Protein AF-A0A8X6MJM1-F1 (afdb_monomer_lite)

Organism: NCBI:txid2747483

Sequence (91 aa):
MAVFGYIVVGSSDKFEEKSYCGLAINAEINSDNLNQQLQAFWEIERVDESSIEHSVEEEICETQNQNTHYHTEEGRYVVQLPFKKRSILFR

Radius of gyration: 22.35 Å; chains: 1; bounding box: 48×30×64 Å

Secondary structure (DSSP, 8-state):
-------------S--S---------TTS-HHHHHHHHHHHHHHH---GGG----HHHHHHHHHHHHHEEE-TT--EEE-PPPP-------

pLDDT: mean 73.65, std 15.13, range [35.38, 95.75]

Structure (mmCIF, N/CA/C/O backbone):
data_AF-A0A8X6MJM1-F1
#
_entry.id   AF-A0A8X6MJM1-F1
#
loop_
_atom_site.group_PDB
_atom_site.id
_atom_site.type_symbol
_atom_site.label_atom_id
_atom_site.label_alt_id
_atom_site.label_comp_id
_atom_site.label_asym_id
_atom_site.label_entity_id
_atom_site.label_seq_id
_atom_site.pdbx_PDB_ins_code
_atom_site.Cartn_x
_atom_site.Cartn_y
_atom_site.Cartn_z
_atom_site.occupancy
_atom_site.B_iso_or_equiv
_atom_site.auth_seq_id
_atom_site.auth_comp_id
_atom_site.auth_asym_id
_atom_site.auth_atom_id
_atom_site.pdbx_PDB_model_num
ATOM 1 N N . MET A 1 1 ? 16.165 11.545 -14.482 1.00 35.38 1 MET A N 1
ATOM 2 C CA . MET A 1 1 ? 14.828 11.971 -14.952 1.00 35.38 1 MET A CA 1
ATOM 3 C C . MET A 1 1 ? 14.068 10.717 -15.339 1.00 35.38 1 MET A C 1
ATOM 5 O O . MET A 1 1 ? 14.554 9.998 -16.201 1.00 35.38 1 MET A O 1
ATOM 9 N N . ALA A 1 2 ? 12.959 10.410 -14.666 1.00 44.41 2 ALA A N 1
ATOM 10 C CA . ALA A 1 2 ? 12.109 9.280 -15.029 1.00 44.41 2 ALA A CA 1
ATOM 11 C C . ALA A 1 2 ? 11.121 9.740 -16.109 1.00 44.41 2 ALA A C 1
ATOM 13 O O . ALA A 1 2 ? 10.343 10.666 -15.881 1.00 44.41 2 ALA A O 1
ATOM 14 N N . VAL A 1 3 ? 11.205 9.149 -17.300 1.00 54.50 3 VAL A N 1
ATOM 15 C CA . VAL A 1 3 ? 10.237 9.370 -18.379 1.00 54.50 3 VAL A CA 1
ATOM 16 C C . VAL A 1 3 ? 9.214 8.254 -18.260 1.00 54.50 3 VAL A C 1
ATOM 18 O O . VAL A 1 3 ? 9.413 7.165 -18.787 1.00 54.50 3 VAL A O 1
ATOM 21 N N . PHE A 1 4 ? 8.155 8.491 -17.495 1.00 56.22 4 PHE A N 1
ATOM 22 C CA . PHE A 1 4 ? 7.063 7.531 -17.416 1.00 56.22 4 PHE A CA 1
ATOM 23 C C . PHE A 1 4 ? 6.290 7.570 -18.740 1.00 56.22 4 PHE A C 1
ATOM 25 O O . PHE A 1 4 ? 5.885 8.637 -19.201 1.00 56.22 4 PHE A O 1
ATOM 32 N N . GLY A 1 5 ? 6.156 6.409 -19.385 1.00 54.41 5 GLY A N 1
ATOM 33 C CA . GLY A 1 5 ? 5.308 6.232 -20.563 1.00 54.41 5 GLY A CA 1
ATOM 34 C C . GLY A 1 5 ? 3.821 6.421 -20.237 1.00 54.41 5 GLY A C 1
ATOM 35 O O . GLY A 1 5 ? 3.442 6.769 -19.120 1.00 54.41 5 GLY A O 1
ATOM 36 N N . TYR A 1 6 ? 2.955 6.182 -21.218 1.00 62.66 6 TYR A N 1
ATOM 37 C CA . TYR A 1 6 ? 1.510 6.335 -21.045 1.00 62.66 6 TYR A CA 1
ATOM 38 C C . TYR A 1 6 ? 0.870 5.013 -20.606 1.00 62.66 6 TYR A C 1
ATOM 40 O O . TYR A 1 6 ? 1.064 3.985 -21.253 1.00 62.66 6 TYR A O 1
ATOM 48 N N . ILE A 1 7 ? 0.063 5.042 -19.542 1.00 61.12 7 ILE A N 1
ATOM 49 C CA . ILE A 1 7 ? -0.808 3.918 -19.174 1.00 61.12 7 ILE A CA 1
ATOM 50 C C . ILE A 1 7 ? -2.138 4.107 -19.910 1.00 61.12 7 ILE A C 1
ATOM 52 O O . ILE A 1 7 ? -2.856 5.074 -19.658 1.00 61.12 7 ILE A O 1
ATOM 56 N N . VAL A 1 8 ? -2.464 3.196 -20.828 1.00 59.03 8 VAL A N 1
ATOM 57 C CA . VAL A 1 8 ? -3.736 3.208 -21.564 1.00 59.03 8 VAL A CA 1
ATOM 58 C C . VAL A 1 8 ? -4.620 2.090 -21.026 1.00 59.03 8 VAL A C 1
ATOM 60 O O . VAL A 1 8 ? -4.275 0.917 -21.137 1.00 59.03 8 VAL A O 1
ATOM 63 N N . VAL A 1 9 ? -5.764 2.457 -20.450 1.00 63.03 9 VAL A N 1
ATOM 64 C CA . VAL A 1 9 ? -6.764 1.519 -19.920 1.00 63.03 9 VAL A CA 1
ATOM 65 C C . VAL A 1 9 ? -8.057 1.699 -20.704 1.00 63.03 9 VAL A C 1
ATOM 67 O O . VAL A 1 9 ? -8.531 2.821 -20.870 1.00 63.03 9 VAL A O 1
ATOM 70 N N . GLY A 1 10 ? -8.640 0.606 -21.188 1.00 66.19 10 GLY A N 1
ATOM 71 C CA . GLY A 1 10 ? -9.892 0.642 -21.936 1.00 66.19 10 GLY A CA 1
ATOM 72 C C . GLY A 1 10 ? -10.584 -0.716 -21.957 1.00 66.19 10 GLY A C 1
ATOM 73 O O . GLY A 1 10 ? -9.931 -1.753 -21.864 1.00 66.19 10 GLY A O 1
ATOM 74 N N . SER A 1 11 ? -11.912 -0.700 -22.071 1.00 64.94 11 SER A N 1
ATOM 75 C CA . SER A 1 11 ? -12.704 -1.911 -22.298 1.00 64.94 11 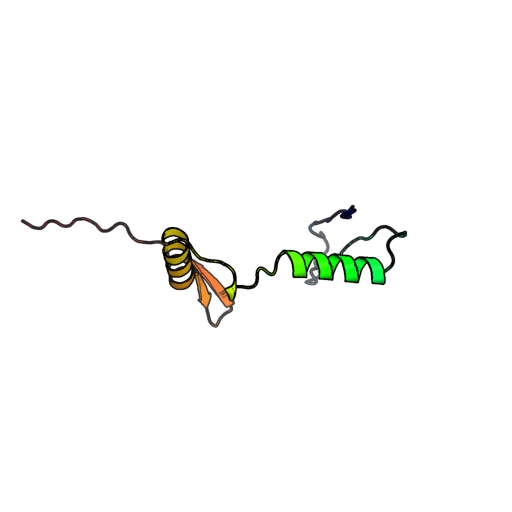SER A CA 1
ATOM 76 C C . SER A 1 11 ? -12.584 -2.326 -23.765 1.00 64.94 11 SER A C 1
ATOM 78 O O . SER A 1 11 ? -12.651 -1.476 -24.654 1.00 64.94 11 SER A O 1
ATOM 80 N N . SER A 1 12 ? -12.403 -3.619 -24.029 1.00 65.94 12 SER A N 1
ATOM 81 C CA . SER A 1 12 ? -12.493 -4.162 -25.384 1.00 65.94 12 SER A CA 1
ATOM 82 C C . SER A 1 12 ? -13.908 -4.685 -25.610 1.00 65.94 12 SER A C 1
ATOM 84 O O . SER A 1 12 ? -14.324 -5.625 -24.943 1.00 65.94 12 SER A O 1
ATOM 86 N N . ASP A 1 13 ? -14.639 -4.119 -26.572 1.00 64.69 13 ASP A N 1
ATOM 87 C CA . ASP A 1 13 ? -16.015 -4.530 -26.919 1.00 64.69 13 ASP A CA 1
ATOM 88 C C . ASP A 1 13 ? -16.108 -5.923 -27.581 1.00 64.69 13 ASP A C 1
ATOM 90 O O . ASP A 1 13 ? -17.150 -6.317 -28.110 1.00 64.69 13 ASP A O 1
ATOM 94 N N . LYS A 1 14 ? -15.023 -6.703 -27.574 1.00 59.19 14 LYS A N 1
ATOM 95 C CA . LYS A 1 14 ? -15.032 -8.086 -28.043 1.00 59.19 14 LYS A CA 1
ATOM 96 C C . LYS A 1 14 ? -15.274 -9.006 -26.852 1.00 59.19 14 LYS A C 1
ATOM 98 O O . LYS A 1 14 ? -14.433 -9.101 -25.968 1.00 59.19 14 LYS A O 1
ATOM 103 N N . PHE A 1 15 ? -16.417 -9.693 -26.876 1.00 54.78 15 PHE A N 1
ATOM 104 C CA . PHE A 1 15 ? -16.838 -10.768 -25.967 1.00 54.78 15 PHE A CA 1
ATOM 105 C C . PHE A 1 15 ? -15.908 -12.000 -26.028 1.00 54.78 15 PHE A C 1
ATOM 107 O O . PHE A 1 15 ? -16.340 -13.113 -26.313 1.00 54.78 15 PHE A O 1
ATOM 114 N N . GLU A 1 16 ? -14.617 -11.825 -25.783 1.00 59.41 16 GLU A N 1
ATOM 115 C CA . GLU A 1 16 ? -13.763 -12.914 -25.327 1.00 59.41 16 GLU A CA 1
ATOM 116 C C . GLU A 1 16 ? -13.607 -12.747 -23.814 1.00 59.41 16 GLU A C 1
ATOM 118 O O . GLU A 1 16 ? -13.315 -11.651 -23.346 1.00 59.41 16 GLU A O 1
ATOM 123 N N . GLU A 1 17 ? -13.761 -13.819 -23.030 1.00 62.22 17 GLU A N 1
ATOM 124 C CA . GLU A 1 17 ? -13.507 -13.860 -21.569 1.00 62.22 17 GLU A CA 1
ATOM 125 C C . GLU A 1 17 ? -12.038 -13.561 -21.184 1.00 62.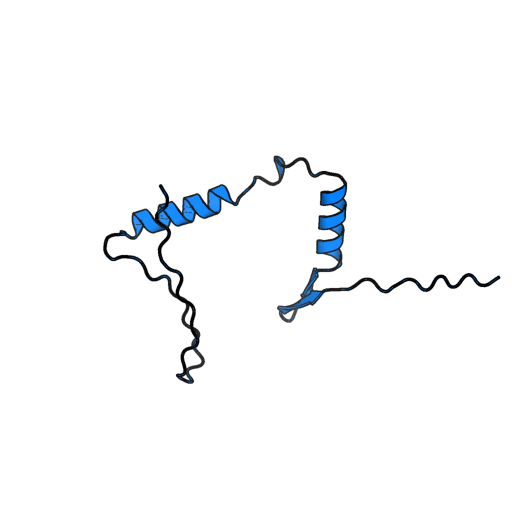22 17 GLU A C 1
ATOM 127 O O . GLU A 1 17 ? -11.566 -13.899 -20.100 1.00 62.22 17 GLU A O 1
ATOM 132 N N . LYS A 1 18 ? -11.266 -12.948 -22.079 1.00 61.59 18 LYS A N 1
ATOM 133 C CA . LYS A 1 18 ? -9.854 -12.651 -21.904 1.00 61.59 18 LYS A CA 1
ATOM 134 C C . LYS A 1 18 ? -9.695 -11.158 -21.685 1.00 61.59 18 LYS A C 1
ATOM 136 O O . LYS A 1 18 ? -9.796 -10.359 -22.612 1.00 61.59 18 LYS A O 1
ATOM 141 N N . SER A 1 19 ? -9.416 -10.798 -20.438 1.00 64.81 19 SER A N 1
ATOM 142 C CA . SER A 1 19 ? -8.913 -9.471 -20.110 1.00 64.81 19 SER A CA 1
ATOM 143 C C . SER A 1 19 ? -7.444 -9.389 -20.518 1.00 64.81 19 SER A C 1
ATOM 145 O O . SER A 1 19 ? -6.635 -10.223 -20.106 1.00 64.81 19 SER A O 1
ATOM 147 N N . TYR A 1 20 ? -7.102 -8.401 -21.342 1.00 64.81 20 TYR A N 1
ATOM 148 C CA . TYR A 1 20 ? -5.722 -8.111 -21.713 1.00 64.81 20 TYR A CA 1
ATOM 149 C C . TYR A 1 20 ? -5.255 -6.889 -20.926 1.00 64.81 20 TYR A C 1
ATOM 151 O O . TYR A 1 20 ? -5.839 -5.813 -21.029 1.00 64.81 20 TYR A O 1
ATOM 159 N N . CYS A 1 21 ? -4.184 -7.056 -20.156 1.00 61.16 21 CYS A N 1
ATOM 160 C CA . CYS A 1 21 ? -3.455 -5.964 -19.525 1.00 61.16 21 CYS A CA 1
ATOM 161 C C . CYS A 1 21 ? -2.058 -5.924 -20.145 1.00 61.16 21 CYS A C 1
ATOM 163 O O . CYS A 1 21 ? -1.394 -6.957 -20.238 1.00 6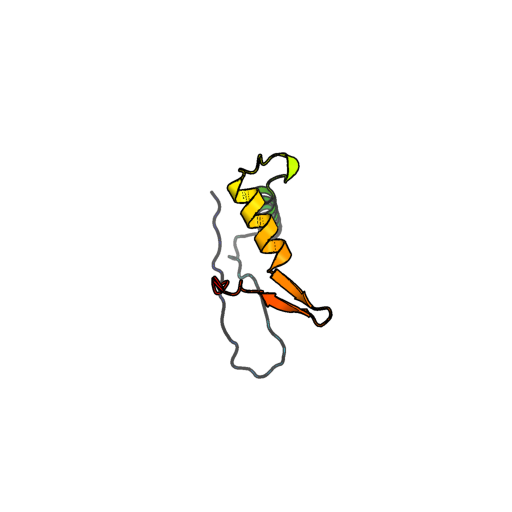1.16 21 CYS A O 1
ATOM 165 N N . GLY A 1 22 ? -1.628 -4.756 -20.613 1.00 61.75 22 GLY A N 1
ATOM 166 C CA . GLY A 1 22 ? -0.340 -4.599 -21.274 1.00 61.75 22 GLY A CA 1
ATOM 167 C C . GLY A 1 22 ? 0.205 -3.193 -21.093 1.00 61.75 22 GLY A C 1
ATOM 168 O O . GLY A 1 22 ? -0.545 -2.220 -21.084 1.00 61.75 22 GLY A O 1
ATOM 169 N N . LEU A 1 23 ? 1.522 -3.096 -20.951 1.00 67.25 23 LEU A N 1
ATOM 170 C CA . LEU A 1 23 ? 2.233 -1.827 -20.909 1.00 67.25 23 LEU A CA 1
ATOM 171 C C . LEU A 1 23 ? 2.684 -1.470 -22.329 1.00 67.25 23 LEU A C 1
ATOM 173 O O . LEU A 1 23 ? 3.448 -2.214 -22.943 1.00 67.25 23 LEU A O 1
ATOM 177 N N . ALA A 1 24 ? 2.219 -0.336 -22.850 1.00 64.81 24 ALA A N 1
ATOM 178 C CA . ALA A 1 24 ? 2.713 0.205 -24.110 1.00 64.81 24 ALA A CA 1
ATOM 179 C C . ALA A 1 24 ? 3.976 1.033 -23.839 1.00 64.81 24 ALA A C 1
ATOM 181 O O . ALA A 1 24 ? 3.929 2.038 -23.130 1.00 64.81 24 ALA A O 1
ATOM 182 N N . ILE A 1 25 ? 5.106 0.606 -24.400 1.00 65.88 25 ILE A N 1
ATOM 183 C CA . ILE A 1 25 ? 6.390 1.301 -24.275 1.00 65.88 25 ILE A CA 1
ATOM 184 C C . ILE A 1 25 ? 6.774 1.986 -25.583 1.00 65.88 25 ILE A C 1
ATOM 186 O O . ILE A 1 25 ? 6.478 1.493 -26.672 1.00 65.88 25 ILE A O 1
ATOM 190 N N . ASN A 1 26 ? 7.446 3.134 -25.473 1.00 67.06 26 ASN A N 1
ATOM 191 C CA . ASN A 1 26 ? 8.037 3.800 -26.629 1.00 67.06 26 ASN A CA 1
ATOM 192 C C . ASN A 1 26 ? 9.096 2.884 -27.255 1.00 67.06 26 ASN A C 1
ATOM 194 O O . ASN A 1 26 ? 9.868 2.260 -26.532 1.00 67.06 26 ASN A O 1
ATOM 198 N N . ALA A 1 27 ? 9.173 2.851 -28.588 1.00 65.00 27 ALA A N 1
ATOM 199 C CA . ALA A 1 27 ? 10.101 1.981 -29.319 1.00 65.00 27 ALA A CA 1
ATOM 200 C C . ALA A 1 27 ? 11.591 2.229 -28.991 1.00 65.00 27 ALA A C 1
ATOM 202 O O . ALA A 1 27 ? 12.423 1.360 -29.226 1.00 65.00 27 ALA A O 1
ATOM 203 N N . GLU A 1 28 ? 11.927 3.399 -28.440 1.00 66.19 28 GLU A N 1
ATOM 204 C CA . GLU A 1 28 ? 13.282 3.749 -27.990 1.00 66.19 28 GLU A CA 1
ATOM 205 C C . GLU A 1 28 ? 13.630 3.209 -26.590 1.00 66.19 28 GLU A C 1
ATOM 207 O O . GLU A 1 28 ? 14.797 3.223 -26.199 1.00 66.19 28 GLU A O 1
ATOM 212 N N . ILE A 1 29 ? 12.650 2.715 -25.826 1.00 66.06 29 ILE A N 1
ATOM 213 C CA . ILE A 1 29 ? 12.868 2.143 -24.493 1.00 66.06 29 ILE A CA 1
ATOM 214 C C . ILE A 1 29 ? 13.171 0.648 -24.652 1.00 66.06 29 ILE A C 1
ATOM 216 O O . ILE A 1 29 ? 12.289 -0.149 -24.963 1.00 66.06 29 ILE A O 1
ATOM 220 N N . ASN A 1 30 ? 14.428 0.259 -24.426 1.00 68.69 30 ASN A N 1
ATOM 221 C CA . ASN A 1 30 ? 14.830 -1.150 -24.387 1.00 68.69 30 ASN A CA 1
ATOM 222 C C . ASN A 1 30 ? 14.294 -1.843 -23.109 1.00 68.69 30 ASN A C 1
ATOM 224 O O . ASN A 1 30 ? 14.187 -1.210 -22.055 1.00 68.69 30 ASN A O 1
ATOM 228 N N . SER A 1 31 ? 14.003 -3.148 -23.180 1.00 67.38 31 SER A N 1
ATOM 229 C CA . SER A 1 31 ? 13.460 -3.967 -22.084 1.00 67.38 31 SER A CA 1
ATOM 230 C C . SER A 1 31 ? 14.292 -3.906 -20.804 1.00 67.38 31 SER A C 1
ATOM 232 O O . SER A 1 31 ? 13.738 -3.911 -19.708 1.00 67.38 31 SER A O 1
ATOM 234 N N . ASP A 1 32 ? 15.615 -3.798 -20.926 1.00 71.56 32 ASP A N 1
ATOM 235 C CA . ASP A 1 32 ? 16.516 -3.732 -19.771 1.00 71.56 32 ASP A CA 1
ATOM 236 C C . ASP A 1 32 ? 16.375 -2.408 -19.011 1.00 71.56 32 ASP A C 1
ATOM 238 O O . ASP A 1 32 ? 16.402 -2.389 -17.782 1.00 71.56 32 ASP A O 1
ATOM 242 N N . ASN A 1 33 ? 16.149 -1.302 -19.729 1.00 75.56 33 ASN A N 1
ATOM 243 C CA . ASN A 1 33 ? 15.912 0.003 -19.116 1.00 75.56 33 ASN A CA 1
ATOM 244 C C . ASN A 1 33 ? 14.563 0.036 -18.388 1.00 75.56 33 ASN A C 1
ATOM 246 O O . ASN A 1 33 ? 14.482 0.561 -17.280 1.00 75.56 33 ASN A O 1
ATOM 250 N N . LEU A 1 34 ? 13.535 -0.584 -18.974 1.00 76.38 34 LEU A N 1
ATOM 251 C CA . LEU A 1 34 ? 12.225 -0.718 -18.342 1.00 76.38 34 LEU A CA 1
ATOM 252 C C . LEU A 1 34 ? 12.299 -1.551 -17.059 1.00 76.38 34 LEU A C 1
ATOM 254 O O . LEU A 1 34 ? 11.781 -1.128 -16.031 1.00 76.38 34 LEU A O 1
ATOM 258 N N . ASN A 1 35 ? 12.942 -2.720 -17.102 1.00 79.44 35 ASN A N 1
ATOM 259 C CA . ASN A 1 35 ? 13.065 -3.582 -15.926 1.00 79.44 35 ASN A CA 1
ATOM 260 C C . ASN A 1 35 ? 13.802 -2.872 -14.786 1.00 79.44 35 ASN A C 1
ATOM 262 O O . ASN A 1 35 ? 13.358 -2.939 -13.645 1.00 79.44 35 ASN A O 1
ATOM 266 N N . GLN A 1 36 ? 14.867 -2.127 -15.095 1.00 81.44 36 GLN A N 1
ATOM 267 C CA . GLN A 1 36 ? 15.575 -1.310 -14.106 1.00 81.44 36 GLN A CA 1
ATOM 268 C C . GLN A 1 36 ? 14.702 -0.184 -13.541 1.00 81.44 36 GLN A C 1
ATOM 270 O O . GLN A 1 36 ? 14.745 0.079 -12.344 1.00 81.44 36 GLN A O 1
ATOM 275 N N . GLN A 1 37 ? 13.893 0.478 -14.373 1.00 77.19 37 GLN A N 1
ATOM 276 C CA . GLN A 1 37 ? 12.970 1.520 -13.915 1.00 77.19 37 GLN A CA 1
ATOM 277 C C . GLN A 1 37 ? 11.849 0.960 -13.038 1.00 77.19 37 GLN A C 1
ATOM 279 O O . GLN A 1 37 ? 11.524 1.564 -12.020 1.00 77.19 37 GLN A O 1
ATOM 284 N N . LEU A 1 38 ? 11.281 -0.191 -13.406 1.00 78.94 38 LEU A N 1
ATOM 285 C CA . LEU A 1 38 ? 10.280 -0.887 -12.599 1.00 78.94 38 LEU A CA 1
ATOM 286 C C . LEU A 1 38 ? 10.880 -1.351 -11.273 1.00 78.94 38 LEU A C 1
ATOM 288 O O . LEU A 1 38 ? 10.268 -1.153 -10.231 1.00 78.94 38 LEU A O 1
ATOM 292 N N . GLN A 1 39 ? 12.086 -1.917 -11.298 1.00 81.94 39 GLN A N 1
ATOM 293 C CA . GLN A 1 39 ? 12.799 -2.310 -10.089 1.00 81.94 39 GLN A CA 1
ATOM 294 C C . GLN A 1 39 ? 13.046 -1.103 -9.179 1.00 81.94 39 GLN A C 1
ATOM 296 O O . GLN A 1 39 ? 12.679 -1.153 -8.012 1.00 81.94 39 GLN A O 1
ATOM 301 N N . ALA A 1 40 ? 13.577 -0.002 -9.716 1.00 79.25 40 ALA A N 1
ATOM 302 C CA . ALA A 1 40 ? 13.806 1.217 -8.947 1.00 79.25 40 ALA A CA 1
ATOM 303 C C . ALA A 1 40 ? 12.501 1.795 -8.380 1.00 79.25 40 ALA A C 1
ATOM 305 O O . ALA A 1 40 ? 12.481 2.244 -7.242 1.00 79.25 40 ALA A O 1
ATOM 306 N N . PHE A 1 41 ? 11.401 1.761 -9.139 1.00 79.88 41 PHE A N 1
ATOM 307 C CA . PHE A 1 41 ? 10.084 2.177 -8.652 1.00 79.88 41 PHE A CA 1
ATOM 308 C C . PHE A 1 41 ? 9.646 1.345 -7.437 1.00 79.88 41 PHE A C 1
ATOM 310 O O . PHE A 1 41 ? 9.312 1.908 -6.397 1.00 79.88 41 PHE A O 1
ATOM 317 N N . TRP A 1 42 ? 9.721 0.014 -7.540 1.00 76.12 42 TRP A N 1
ATOM 318 C CA . TRP A 1 42 ? 9.354 -0.886 -6.446 1.00 76.12 42 TRP A CA 1
ATOM 319 C C . TRP A 1 42 ? 10.307 -0.802 -5.252 1.00 76.12 42 TRP A C 1
ATOM 321 O O . TRP A 1 42 ? 9.868 -0.964 -4.121 1.00 76.12 42 TRP A O 1
ATOM 331 N N . GLU A 1 43 ? 11.596 -0.549 -5.470 1.00 75.50 43 GLU A N 1
ATOM 332 C CA . GLU A 1 43 ? 12.568 -0.329 -4.394 1.00 75.50 43 GLU A CA 1
ATOM 333 C C . GLU A 1 43 ? 12.317 0.993 -3.657 1.00 75.50 43 GLU A C 1
ATOM 335 O O . GLU A 1 43 ? 12.464 1.039 -2.443 1.00 75.50 43 GLU A O 1
ATOM 340 N N . ILE A 1 44 ? 11.886 2.047 -4.359 1.00 69.06 44 ILE A N 1
ATOM 341 C CA . ILE A 1 44 ? 11.555 3.346 -3.751 1.00 69.06 44 ILE A CA 1
ATOM 342 C C . ILE A 1 44 ? 10.285 3.261 -2.886 1.00 69.06 44 ILE A C 1
ATOM 344 O O . ILE A 1 44 ? 10.222 3.913 -1.847 1.00 69.06 44 ILE A O 1
ATOM 348 N N . GLU A 1 45 ? 9.282 2.472 -3.286 1.00 60.19 45 GLU A N 1
ATOM 349 C CA . GLU A 1 45 ? 8.051 2.279 -2.496 1.00 60.19 45 GLU A CA 1
ATOM 350 C C . GLU A 1 45 ? 8.203 1.264 -1.352 1.00 60.19 45 GLU A C 1
ATOM 352 O O . GLU A 1 45 ? 7.365 1.220 -0.449 1.00 60.19 45 GLU A O 1
ATOM 357 N N . ARG A 1 46 ? 9.274 0.462 -1.343 1.00 60.50 46 ARG A N 1
ATOM 358 C CA . ARG A 1 46 ? 9.598 -0.420 -0.217 1.00 60.50 46 ARG A CA 1
ATOM 359 C C . ARG A 1 46 ? 10.288 0.387 0.869 1.00 60.50 46 ARG A C 1
ATOM 361 O O . ARG A 1 46 ? 11.510 0.419 0.966 1.00 60.50 46 ARG A O 1
ATOM 368 N N . VAL A 1 47 ? 9.490 1.028 1.710 1.00 62.38 47 VAL A N 1
ATOM 369 C CA . VAL A 1 47 ? 9.989 1.507 2.995 1.00 62.38 47 VAL A CA 1
ATOM 370 C C . VAL A 1 47 ? 10.250 0.274 3.859 1.00 62.38 47 VAL A C 1
ATOM 372 O O . VAL A 1 47 ? 9.340 -0.526 4.074 1.00 62.38 47 VAL A O 1
ATOM 375 N N . ASP A 1 48 ? 11.489 0.074 4.312 1.00 66.75 48 ASP A N 1
ATOM 376 C CA . ASP A 1 48 ? 11.796 -0.999 5.258 1.00 66.75 48 ASP A CA 1
ATOM 377 C C . ASP A 1 48 ? 10.938 -0.778 6.513 1.00 66.75 48 ASP A C 1
ATOM 379 O O . ASP A 1 48 ? 11.170 0.186 7.244 1.00 66.75 48 ASP A O 1
ATOM 383 N N . GLU A 1 49 ? 9.946 -1.643 6.760 1.00 61.62 49 GLU A N 1
ATOM 384 C CA . GLU A 1 49 ? 8.977 -1.507 7.867 1.00 61.62 49 GLU A CA 1
ATOM 385 C C . GLU A 1 49 ? 9.670 -1.291 9.222 1.00 61.62 49 GLU A C 1
ATOM 387 O O . GLU A 1 49 ? 9.186 -0.552 10.071 1.00 61.62 49 GLU A O 1
ATOM 392 N N . SER A 1 50 ? 10.866 -1.861 9.406 1.00 63.72 50 SER A N 1
ATOM 393 C CA . SER A 1 50 ? 11.672 -1.703 10.620 1.00 63.72 50 SER A CA 1
ATOM 394 C C . SER A 1 50 ? 12.267 -0.304 10.832 1.00 63.72 50 SER A C 1
ATOM 396 O O . SER A 1 50 ? 12.838 -0.052 11.889 1.00 63.72 50 SER A O 1
ATOM 398 N N . SER A 1 51 ? 12.212 0.576 9.829 1.00 62.53 51 SER A N 1
ATOM 399 C CA . SER A 1 51 ? 12.789 1.929 9.864 1.00 62.53 51 SER A CA 1
ATOM 400 C C . SER A 1 51 ? 11.755 3.039 10.071 1.00 62.53 51 SER A C 1
ATOM 402 O O . SER A 1 51 ? 12.137 4.195 10.260 1.00 62.53 51 SER A O 1
ATOM 404 N N . ILE A 1 52 ? 10.463 2.700 10.059 1.00 69.38 52 ILE A N 1
ATOM 405 C CA . ILE A 1 52 ? 9.373 3.652 10.261 1.00 69.38 52 ILE A CA 1
ATOM 406 C C . ILE A 1 52 ? 9.004 3.651 11.742 1.00 69.38 52 ILE A C 1
ATOM 408 O O . ILE A 1 52 ? 8.426 2.697 12.257 1.00 69.38 52 ILE A O 1
ATOM 412 N N . GLU A 1 53 ? 9.326 4.733 12.446 1.00 79.50 53 GLU A N 1
ATOM 413 C CA . GLU A 1 53 ? 8.699 4.987 13.740 1.00 79.50 53 GLU A CA 1
ATOM 414 C C . GLU A 1 53 ? 7.250 5.409 13.486 1.00 79.50 53 GLU A C 1
ATOM 416 O O . GLU A 1 53 ? 6.989 6.528 13.045 1.00 79.50 53 GLU A O 1
ATOM 421 N N . HIS A 1 54 ? 6.309 4.496 13.728 1.00 80.94 54 HIS A N 1
ATOM 422 C CA . HIS A 1 54 ? 4.888 4.809 13.656 1.00 80.94 54 HIS A CA 1
ATOM 423 C C . HIS A 1 54 ? 4.514 5.755 14.801 1.00 80.94 54 HIS A C 1
ATOM 425 O O . HIS A 1 54 ? 4.821 5.509 15.971 1.00 80.94 54 HIS A O 1
ATOM 431 N N . SER A 1 55 ? 3.811 6.831 14.469 1.00 89.81 55 SER A N 1
ATOM 432 C CA . SER A 1 55 ? 3.067 7.614 15.450 1.00 89.81 55 SER A CA 1
ATOM 433 C C . SER A 1 55 ? 1.973 6.764 16.103 1.00 89.81 55 SER A C 1
ATOM 435 O O . SER A 1 55 ? 1.523 5.746 15.569 1.00 89.81 55 SER A O 1
ATOM 437 N N . VAL A 1 56 ? 1.499 7.212 17.265 1.00 92.69 56 VAL A N 1
ATOM 438 C CA . VAL A 1 56 ? 0.405 6.547 17.989 1.00 92.69 56 VAL A CA 1
ATOM 439 C C . VAL A 1 56 ? -0.857 6.483 17.121 1.00 92.69 56 VAL A C 1
ATOM 441 O O . VAL A 1 56 ? -1.571 5.483 17.114 1.00 92.69 56 VAL A O 1
ATOM 444 N N . GLU A 1 57 ? -1.138 7.541 16.363 1.00 94.00 57 GLU A N 1
ATOM 445 C CA . GLU A 1 57 ? -2.271 7.604 15.446 1.00 94.00 57 GLU A CA 1
ATOM 446 C C . GLU A 1 57 ? -2.159 6.581 14.309 1.00 94.00 57 GLU A C 1
ATOM 448 O O . GLU A 1 57 ? -3.162 5.961 13.947 1.00 94.00 57 GLU A O 1
ATOM 453 N N . GLU A 1 58 ? -0.958 6.378 13.766 1.00 91.69 58 GLU A N 1
ATOM 454 C CA . GLU A 1 58 ? -0.705 5.384 12.719 1.00 91.69 58 GLU A CA 1
ATOM 455 C C . GLU A 1 58 ? -0.873 3.959 13.242 1.00 91.69 58 GLU A C 1
ATOM 457 O O . GLU A 1 58 ? -1.528 3.155 12.582 1.00 91.69 58 GLU A O 1
ATOM 462 N N . GLU A 1 59 ? -0.378 3.656 14.445 1.00 92.00 59 GLU A N 1
ATOM 463 C CA . GLU A 1 59 ? -0.571 2.342 15.073 1.00 92.00 59 GLU A CA 1
ATOM 464 C C . GLU A 1 59 ? -2.064 2.032 15.280 1.00 92.00 59 GLU A C 1
ATOM 466 O O . GLU A 1 59 ? -2.541 0.929 14.986 1.00 92.00 59 GLU A O 1
ATOM 471 N N . ILE A 1 60 ? -2.835 3.026 15.734 1.00 93.00 60 ILE A N 1
ATOM 472 C CA . ILE A 1 60 ? -4.288 2.900 15.895 1.00 93.00 60 ILE A CA 1
ATOM 473 C C . ILE A 1 60 ? -4.965 2.676 14.539 1.00 93.00 60 ILE A C 1
ATOM 475 O O . ILE A 1 60 ? -5.849 1.821 14.433 1.00 93.00 60 ILE A O 1
ATOM 479 N N . CYS A 1 61 ? -4.574 3.434 13.513 1.00 91.81 61 CYS A N 1
ATOM 480 C CA . CYS A 1 61 ? -5.131 3.322 12.167 1.00 91.81 61 CYS A CA 1
ATOM 481 C C . CYS A 1 61 ? -4.872 1.933 11.572 1.00 91.81 61 CYS A C 1
ATOM 483 O O . CYS A 1 61 ? -5.807 1.279 11.110 1.00 91.81 61 CYS A O 1
ATOM 485 N N . GLU A 1 62 ? -3.633 1.451 11.661 1.00 91.88 62 GLU A N 1
ATOM 486 C CA . GLU A 1 62 ? -3.236 0.148 11.131 1.00 91.88 62 GLU A CA 1
ATOM 487 C C . GLU A 1 62 ? -3.970 -0.984 11.854 1.00 91.88 62 GLU A C 1
ATOM 489 O O . GLU A 1 62 ? -4.578 -1.852 11.224 1.00 91.88 62 GLU A O 1
ATOM 494 N N . THR A 1 63 ? -4.046 -0.908 13.186 1.00 92.50 63 THR A N 1
ATOM 495 C CA . THR A 1 63 ? -4.834 -1.849 13.991 1.00 92.50 63 THR A CA 1
ATOM 496 C C . THR A 1 63 ? -6.302 -1.860 13.555 1.00 92.50 63 THR A C 1
ATOM 498 O O . THR A 1 63 ? -6.924 -2.920 13.458 1.00 92.50 63 THR A O 1
ATOM 501 N N . GLN A 1 64 ? -6.903 -0.699 13.285 1.00 93.00 64 GLN A N 1
ATOM 502 C CA . GLN A 1 64 ? -8.282 -0.636 12.797 1.00 93.00 64 GLN A CA 1
ATOM 503 C C . GLN A 1 64 ? -8.423 -1.220 11.393 1.00 93.00 64 GLN A C 1
ATOM 505 O O . GLN A 1 64 ? -9.378 -1.959 11.150 1.00 93.00 64 GLN A O 1
ATOM 510 N N . ASN A 1 65 ? -7.486 -0.927 10.493 1.00 92.06 65 ASN A N 1
ATOM 511 C CA . ASN A 1 65 ? -7.474 -1.440 9.131 1.00 92.06 65 ASN A CA 1
ATOM 512 C C . ASN A 1 65 ? -7.455 -2.974 9.127 1.00 92.06 65 ASN A C 1
ATOM 514 O O . ASN A 1 65 ? -8.377 -3.581 8.587 1.00 92.06 65 ASN A O 1
ATOM 518 N N . GLN A 1 66 ? -6.507 -3.588 9.840 1.00 93.00 66 GLN A N 1
ATOM 519 C CA . GLN A 1 66 ? -6.367 -5.046 9.948 1.00 93.00 66 GLN A CA 1
ATOM 520 C C . GLN A 1 66 ? -7.601 -5.728 10.550 1.00 93.00 66 GLN A C 1
ATOM 522 O O . GLN A 1 66 ? -7.988 -6.816 10.132 1.00 93.00 66 GLN A O 1
ATOM 527 N N . ASN A 1 67 ? -8.252 -5.081 11.519 1.00 93.12 67 ASN A N 1
ATOM 528 C CA . ASN A 1 67 ? -9.445 -5.630 12.162 1.00 93.12 67 ASN A CA 1
ATOM 529 C C . ASN A 1 67 ? -10.726 -5.459 11.333 1.00 93.12 67 ASN A C 1
ATOM 531 O O . ASN A 1 67 ? -11.719 -6.134 11.605 1.00 93.12 67 ASN A O 1
ATOM 535 N N . THR A 1 68 ? -10.748 -4.532 10.372 1.00 94.94 68 THR A N 1
ATOM 536 C CA . THR A 1 68 ? -11.965 -4.192 9.619 1.00 94.94 68 THR A CA 1
ATOM 537 C C . THR A 1 68 ? -11.904 -4.563 8.145 1.00 94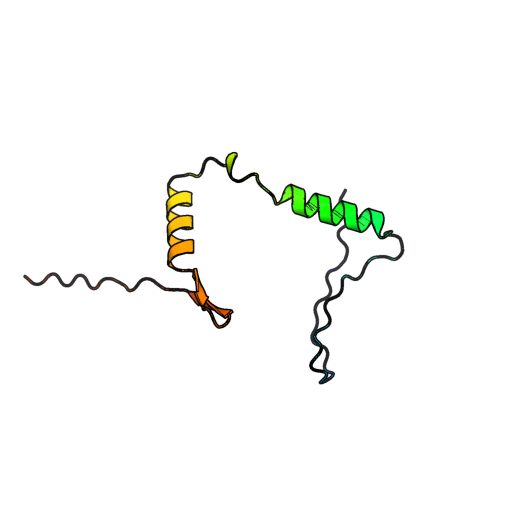.94 68 THR A C 1
ATOM 539 O O . THR A 1 68 ? -12.965 -4.714 7.544 1.00 94.94 68 THR A O 1
ATOM 542 N N . HIS A 1 69 ? -10.718 -4.768 7.573 1.00 95.75 69 HIS A N 1
ATOM 543 C CA . HIS A 1 69 ? -10.522 -5.097 6.163 1.00 95.75 69 HIS A CA 1
ATOM 544 C C . HIS A 1 69 ? -9.898 -6.483 6.031 1.00 95.75 69 HIS A C 1
ATOM 546 O O . HIS A 1 69 ? -8.805 -6.732 6.532 1.00 95.75 69 HIS A O 1
ATOM 552 N N . TYR A 1 70 ? -10.582 -7.395 5.343 1.00 94.62 70 TYR A N 1
ATOM 553 C CA . TYR A 1 70 ? -10.067 -8.745 5.113 1.00 94.62 70 TYR A CA 1
ATOM 554 C C . TYR A 1 70 ? -10.663 -9.382 3.858 1.00 94.62 70 TYR A C 1
ATOM 556 O O . TYR A 1 70 ? -11.723 -8.982 3.374 1.00 94.62 70 TYR A O 1
ATOM 564 N N . HIS A 1 71 ? -9.979 -10.404 3.339 1.00 95.19 71 HIS A N 1
ATOM 565 C CA . HIS A 1 71 ? -10.524 -11.289 2.315 1.00 95.19 71 HIS A CA 1
ATOM 566 C C . HIS A 1 71 ? -11.126 -12.538 2.962 1.00 95.19 71 HIS A C 1
ATOM 568 O O . HIS A 1 71 ? -10.543 -13.118 3.875 1.00 95.19 71 HIS A O 1
ATOM 574 N N . THR A 1 72 ? -12.289 -12.974 2.488 1.00 92.75 72 THR A N 1
ATOM 575 C CA . THR A 1 72 ? -12.859 -14.275 2.869 1.00 92.75 72 THR A CA 1
ATOM 576 C C . THR A 1 72 ? -12.072 -15.417 2.224 1.00 92.75 72 THR A C 1
ATOM 578 O O . THR A 1 72 ? -11.421 -15.204 1.204 1.00 92.75 72 THR A O 1
ATOM 581 N N . GLU A 1 73 ? -12.248 -16.651 2.698 1.00 94.62 73 GLU A N 1
ATOM 582 C CA . GLU A 1 73 ? -11.694 -17.851 2.038 1.00 94.62 73 GLU A CA 1
ATOM 583 C C . GLU A 1 73 ? -12.136 -17.981 0.565 1.00 94.62 73 GLU A C 1
ATOM 585 O O . GLU A 1 73 ? -11.384 -18.461 -0.276 1.00 94.62 73 GLU A O 1
ATOM 590 N N . GLU A 1 74 ? -13.322 -17.466 0.221 1.00 95.19 74 GLU A N 1
ATOM 591 C CA . GLU A 1 74 ? -13.845 -17.403 -1.155 1.00 95.19 74 GLU A CA 1
ATOM 592 C C . GLU A 1 74 ? -13.283 -16.231 -1.994 1.00 95.19 74 GLU A C 1
ATOM 594 O O . GLU A 1 74 ? -13.709 -16.014 -3.127 1.00 95.19 74 GLU A O 1
ATOM 599 N N . GLY A 1 75 ? -12.370 -15.426 -1.4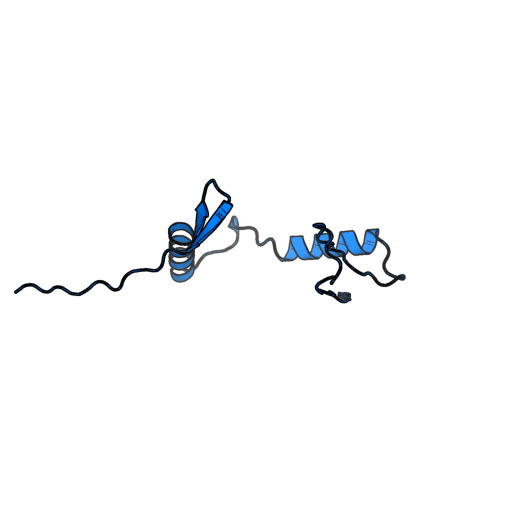40 1.00 89.56 75 GLY A N 1
ATOM 600 C CA . GLY A 1 75 ? -11.713 -14.306 -2.125 1.00 89.56 75 GLY A CA 1
ATOM 601 C C . GLY A 1 75 ? -12.456 -12.961 -2.118 1.00 89.56 75 GLY A C 1
ATOM 602 O O . GLY A 1 75 ? -11.937 -11.983 -2.659 1.00 89.56 75 GLY A O 1
ATOM 603 N N . ARG A 1 76 ? -13.637 -12.848 -1.497 1.00 94.31 76 ARG A N 1
ATOM 604 C CA . ARG A 1 76 ? -14.371 -11.571 -1.403 1.00 94.31 76 ARG A CA 1
ATOM 605 C C . ARG A 1 76 ? -13.680 -10.604 -0.449 1.00 94.31 76 ARG A C 1
ATOM 607 O O . ARG A 1 76 ? -13.304 -11.002 0.647 1.00 94.31 76 ARG A O 1
ATOM 614 N N . TYR A 1 77 ? -13.592 -9.334 -0.836 1.00 94.12 77 TYR A N 1
ATOM 615 C CA . TYR A 1 77 ? -13.095 -8.264 0.029 1.00 94.12 77 TYR A CA 1
ATOM 616 C C . TYR A 1 77 ? -14.211 -7.723 0.932 1.00 94.12 77 TYR A C 1
ATOM 618 O O . TYR A 1 77 ? -15.286 -7.365 0.444 1.00 94.12 77 TYR A O 1
ATOM 626 N N . VAL A 1 78 ? -13.963 -7.675 2.240 1.00 94.88 78 VAL A N 1
ATOM 627 C CA . VAL A 1 78 ? -14.927 -7.264 3.268 1.00 94.88 78 VAL A CA 1
ATOM 628 C C . VAL A 1 78 ? -14.404 -6.044 4.013 1.00 94.88 78 VAL A C 1
ATOM 630 O O . VAL A 1 78 ? -13.242 -6.011 4.405 1.00 94.88 78 VAL A O 1
ATOM 633 N N . VAL A 1 79 ? -15.295 -5.073 4.242 1.00 94.94 79 VAL A N 1
ATOM 634 C CA . VAL A 1 79 ? -15.053 -3.891 5.080 1.00 94.94 79 VAL A CA 1
ATOM 635 C C . VAL A 1 79 ? -16.086 -3.852 6.205 1.00 94.94 79 VAL A C 1
ATOM 637 O O . VAL A 1 79 ? -17.287 -3.706 5.961 1.00 94.94 79 VAL A O 1
ATOM 640 N N . GLN A 1 80 ? -15.633 -3.978 7.448 1.00 92.19 80 GLN A N 1
ATOM 641 C CA . GLN A 1 80 ? -16.474 -3.955 8.638 1.00 92.19 80 GLN A CA 1
ATOM 642 C C . GLN A 1 80 ? -16.584 -2.534 9.193 1.00 92.19 80 GLN A C 1
ATOM 644 O O . GLN A 1 80 ? -15.686 -2.023 9.857 1.00 92.19 80 GLN A O 1
ATOM 649 N N . LEU A 1 81 ? -17.731 -1.897 8.961 1.00 88.19 81 LEU A N 1
ATOM 650 C CA . LEU A 1 81 ? -17.997 -0.557 9.476 1.00 88.19 81 LEU A CA 1
ATOM 651 C C . LEU A 1 81 ? -18.393 -0.595 10.964 1.00 88.19 81 LEU A C 1
ATOM 653 O O . LEU A 1 81 ? -19.198 -1.440 11.369 1.00 88.19 81 LEU A O 1
ATOM 657 N N . PRO A 1 82 ? -17.893 0.338 11.794 1.00 80.56 82 PRO A N 1
ATOM 658 C CA . PRO A 1 82 ? -18.289 0.415 13.190 1.00 80.56 82 PRO A CA 1
ATOM 659 C C . PRO A 1 82 ? -19.755 0.843 13.311 1.00 80.56 82 PRO A C 1
ATOM 661 O O . PRO A 1 82 ? -20.192 1.850 12.750 1.00 80.56 82 PRO A O 1
ATOM 664 N N . PHE A 1 83 ? -20.529 0.111 14.110 1.00 79.06 83 PHE A N 1
ATOM 665 C CA . PHE A 1 83 ? -21.877 0.540 14.467 1.00 79.06 83 PHE A CA 1
ATOM 666 C C . PHE A 1 83 ? -21.814 1.696 15.469 1.00 79.06 83 PHE A C 1
ATOM 668 O O . PHE A 1 83 ? -21.075 1.644 16.457 1.00 79.06 83 PHE A O 1
ATOM 675 N N . LYS A 1 84 ? -22.646 2.727 15.272 1.00 76.12 84 LYS A N 1
ATOM 676 C CA . LYS A 1 84 ? -22.862 3.749 16.305 1.00 76.12 84 LYS A CA 1
ATOM 677 C C . LYS A 1 84 ? -23.361 3.057 17.574 1.00 76.12 84 LYS A C 1
ATOM 679 O O . LYS A 1 84 ? -24.450 2.480 17.577 1.00 76.12 84 LYS A O 1
ATOM 684 N N . LYS A 1 85 ? -22.596 3.144 18.665 1.00 68.44 85 LYS A N 1
ATOM 685 C CA . LYS A 1 85 ? -23.085 2.746 19.988 1.00 68.44 85 LYS A CA 1
ATOM 686 C C . LYS A 1 85 ? -24.279 3.644 20.311 1.00 68.44 85 LYS A C 1
ATOM 688 O O . LYS A 1 85 ? -24.110 4.845 20.503 1.00 68.44 85 LYS A O 1
ATOM 693 N N . ARG A 1 86 ? -25.493 3.088 20.359 1.00 61.56 86 ARG A N 1
ATOM 694 C CA . ARG A 1 86 ? -26.586 3.762 21.067 1.00 61.56 86 ARG A CA 1
ATOM 695 C C . ARG A 1 86 ? -26.133 3.877 22.517 1.00 61.56 86 ARG A C 1
ATOM 697 O O . ARG A 1 86 ? -25.945 2.854 23.171 1.00 61.56 86 ARG A O 1
ATOM 704 N N . SER A 1 87 ? -25.942 5.095 23.008 1.00 60.94 87 SER A N 1
ATOM 705 C CA . SER A 1 87 ? -25.849 5.374 24.437 1.00 60.94 87 SER A CA 1
ATOM 706 C C . SER A 1 87 ? -27.210 5.077 25.067 1.00 60.94 87 SER A C 1
ATOM 708 O O . SER A 1 87 ? -28.018 5.967 25.310 1.00 60.94 87 SER A O 1
ATOM 710 N N . ILE A 1 88 ? -27.498 3.797 25.297 1.00 56.34 88 ILE A N 1
ATOM 711 C CA . ILE A 1 88 ? -28.584 3.392 26.183 1.00 56.34 88 ILE A CA 1
ATOM 712 C C . ILE A 1 88 ? -28.127 3.619 27.626 1.00 56.34 88 ILE A C 1
ATOM 714 O O . ILE A 1 88 ? -27.716 2.701 28.328 1.00 56.34 88 ILE A O 1
ATOM 718 N N . LEU A 1 89 ? -28.171 4.880 28.058 1.00 49.75 89 LEU A N 1
ATOM 719 C CA . LEU A 1 89 ? -28.252 5.218 29.474 1.00 49.75 89 LEU A CA 1
ATOM 720 C C . LEU A 1 89 ? -29.650 4.806 29.948 1.00 49.75 89 LEU A C 1
AT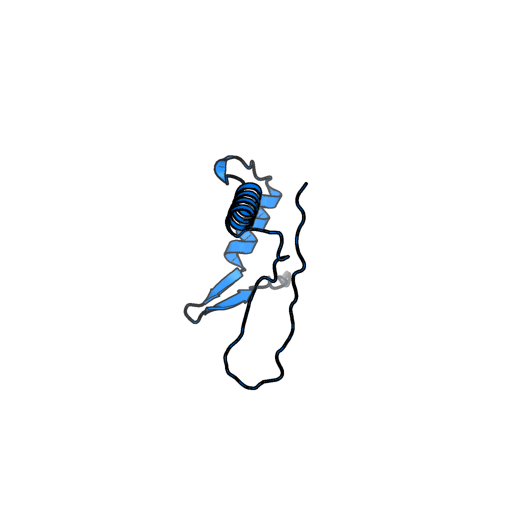OM 722 O O . LEU A 1 89 ? -30.598 5.582 29.840 1.00 49.75 89 LEU A O 1
ATOM 726 N N . PHE A 1 90 ? -29.795 3.571 30.426 1.00 44.47 90 PHE A N 1
ATOM 727 C CA . PHE A 1 90 ? -30.949 3.211 31.242 1.00 44.47 90 PHE A CA 1
ATOM 728 C C . PHE A 1 90 ? -30.677 3.698 32.667 1.00 44.47 90 PHE A C 1
ATOM 730 O O . PHE A 1 90 ? -29.789 3.189 33.351 1.00 44.47 90 PHE A O 1
ATOM 737 N N . ARG A 1 91 ? -31.394 4.764 33.033 1.00 43.22 91 ARG A N 1
ATOM 738 C CA . ARG A 1 91 ? -31.579 5.255 34.400 1.00 43.22 91 ARG A CA 1
ATOM 739 C C . ARG A 1 91 ? -32.560 4.359 35.147 1.00 43.22 91 ARG A C 1
ATOM 741 O O . ARG A 1 91 ? -33.511 3.888 34.485 1.00 43.22 91 ARG A O 1
#

Foldseek 3Di:
DDDDDDQDDDDDPDPDPDDDHDDDDDPPDDPVNVVVVVVVVVVVPPDPPVPDPDDPVRVVVVVQCVVAWDADPVGDIGGHDDDPPDPPPDD